Protein AF-A0A9E1UZN6-F1 (afdb_monomer_lite)

pLDDT: mean 95.07, std 4.28, range [69.69, 98.44]

Structure (mmCIF, N/CA/C/O backbone):
data_AF-A0A9E1UZN6-F1
#
_entry.id   AF-A0A9E1UZN6-F1
#
loop_
_atom_site.group_PDB
_atom_site.id
_atom_site.type_symbol
_atom_site.label_atom_id
_atom_site.label_alt_id
_atom_site.label_comp_id
_atom_site.label_asym_id
_atom_site.label_entity_id
_atom_site.label_seq_id
_atom_site.pdbx_PDB_ins_code
_atom_site.Cartn_x
_atom_site.Cartn_y
_atom_site.Cartn_z
_atom_site.occupancy
_atom_site.B_iso_or_equiv
_atom_site.auth_seq_id
_atom_site.auth_comp_id
_atom_site.auth_asym_id
_atom_site.auth_atom_id
_atom_site.pdbx_PDB_model_num
ATOM 1 N N . LEU A 1 1 ? 2.636 -19.896 -9.315 1.00 92.75 1 LEU A N 1
ATOM 2 C CA . LEU A 1 1 ? 3.285 -18.864 -8.474 1.00 92.75 1 LEU A CA 1
ATOM 3 C C . LEU A 1 1 ? 3.124 -19.200 -7.000 1.00 92.75 1 LEU A C 1
ATOM 5 O O . LEU A 1 1 ? 4.135 -19.335 -6.3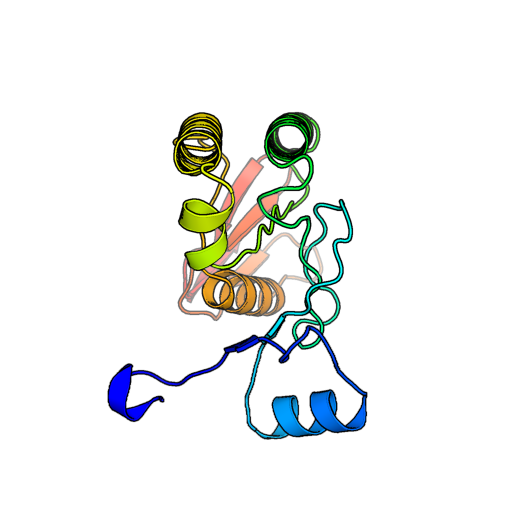33 1.00 92.75 1 LEU A O 1
ATOM 9 N N . GLU A 1 2 ? 1.902 -19.427 -6.517 1.00 96.44 2 GLU A N 1
ATOM 10 C CA . GLU A 1 2 ? 1.638 -19.819 -5.118 1.00 96.44 2 GLU A CA 1
ATOM 11 C C . GLU A 1 2 ? 2.434 -21.051 -4.668 1.00 96.44 2 GLU A C 1
ATOM 13 O O . GLU A 1 2 ? 3.005 -21.045 -3.587 1.00 96.44 2 GLU A O 1
ATOM 18 N N . SER A 1 3 ? 2.588 -22.064 -5.530 1.00 97.81 3 SER A N 1
ATOM 19 C CA . SER A 1 3 ? 3.435 -23.235 -5.252 1.00 97.81 3 SER A CA 1
ATOM 20 C C . SER A 1 3 ? 4.916 -22.904 -5.016 1.00 97.81 3 SER A C 1
ATOM 22 O O . SER A 1 3 ? 5.606 -23.670 -4.355 1.00 97.81 3 SER A O 1
ATOM 24 N N . LEU A 1 4 ? 5.416 -21.801 -5.585 1.00 97.56 4 LEU A N 1
ATOM 25 C CA . LEU A 1 4 ? 6.789 -21.318 -5.396 1.00 97.56 4 LEU A CA 1
ATOM 26 C C . LEU A 1 4 ? 6.884 -20.372 -4.194 1.00 97.56 4 LEU A C 1
ATOM 28 O O . LEU A 1 4 ? 7.881 -20.387 -3.485 1.00 97.56 4 LEU A O 1
ATOM 32 N N . ALA A 1 5 ? 5.858 -19.544 -3.986 1.00 95.00 5 ALA A N 1
ATOM 33 C CA . ALA A 1 5 ? 5.821 -18.533 -2.936 1.00 95.00 5 ALA A CA 1
ATOM 34 C C . ALA A 1 5 ? 5.465 -19.113 -1.555 1.00 95.00 5 ALA A C 1
ATOM 36 O O . ALA A 1 5 ? 5.899 -18.582 -0.538 1.00 95.00 5 ALA A O 1
ATOM 37 N N . GLY A 1 6 ? 4.687 -20.199 -1.511 1.00 97.06 6 GLY A N 1
ATOM 38 C CA . GLY A 1 6 ? 4.233 -20.840 -0.275 1.00 97.06 6 GLY A CA 1
ATOM 39 C C . GLY A 1 6 ? 3.061 -20.138 0.421 1.00 97.06 6 GLY A C 1
ATOM 40 O O . GLY A 1 6 ? 2.744 -20.485 1.555 1.00 97.06 6 GLY A O 1
ATOM 41 N N . TYR A 1 7 ? 2.413 -19.169 -0.230 1.00 95.75 7 TYR A N 1
ATOM 42 C CA . TYR A 1 7 ? 1.257 -18.437 0.296 1.00 95.75 7 TYR A CA 1
ATOM 43 C C . TYR A 1 7 ? 0.293 -18.015 -0.832 1.00 95.75 7 TYR A C 1
ATOM 45 O O . TYR A 1 7 ? 0.703 -18.000 -2.000 1.00 95.75 7 TYR A O 1
ATOM 53 N N . PRO A 1 8 ? -0.971 -17.666 -0.506 1.00 96.75 8 PRO A N 1
ATOM 54 C CA . PRO A 1 8 ? -1.943 -17.198 -1.491 1.00 96.75 8 PRO A CA 1
ATOM 55 C C . PRO A 1 8 ? -1.520 -15.885 -2.154 1.00 96.75 8 PRO A C 1
ATOM 57 O O . PRO A 1 8 ? -1.262 -14.886 -1.479 1.00 96.75 8 PRO A O 1
ATOM 60 N N . VAL A 1 9 ? -1.479 -15.854 -3.482 1.00 97.12 9 VAL A N 1
ATOM 61 C CA . VAL A 1 9 ? -1.124 -14.644 -4.230 1.00 97.12 9 VAL A CA 1
ATOM 62 C C . VAL A 1 9 ? -2.384 -13.810 -4.418 1.00 97.12 9 VAL A C 1
ATOM 64 O O . VAL A 1 9 ? -3.252 -14.153 -5.211 1.00 97.12 9 VAL A O 1
ATOM 67 N N . ARG A 1 10 ? -2.454 -12.687 -3.702 1.00 97.88 10 ARG A N 1
ATOM 68 C CA . ARG A 1 10 ? -3.616 -11.776 -3.678 1.00 97.88 10 ARG A CA 1
ATOM 69 C C . ARG A 1 10 ? -3.392 -10.482 -4.463 1.00 97.88 10 ARG A C 1
ATOM 71 O O . ARG A 1 10 ? -4.249 -9.605 -4.489 1.00 97.88 10 ARG A O 1
ATOM 78 N N .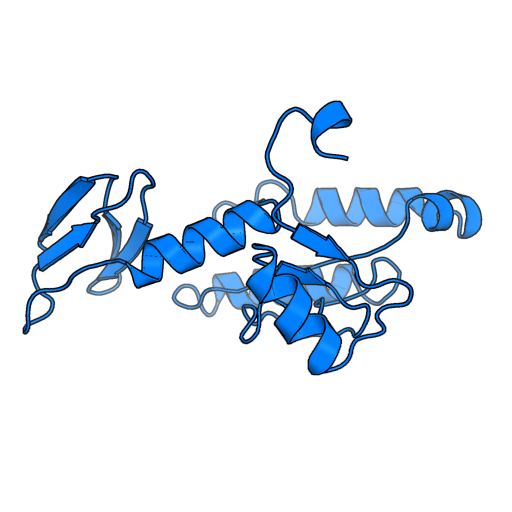 GLY A 1 11 ? -2.221 -10.335 -5.074 1.00 97.69 11 GLY A N 1
ATOM 79 C CA . GLY A 1 11 ? -1.783 -9.092 -5.687 1.00 97.69 11 GLY A CA 1
ATOM 80 C C . GLY A 1 11 ? -0.969 -9.315 -6.943 1.00 97.69 11 GLY A C 1
ATOM 81 O O . GLY A 1 11 ? -0.182 -10.259 -7.026 1.00 97.69 11 GLY A O 1
ATOM 82 N N . MET A 1 12 ? -1.118 -8.418 -7.914 1.00 96.50 12 MET A N 1
ATOM 83 C CA . MET A 1 12 ? -0.355 -8.502 -9.155 1.00 96.50 12 MET A CA 1
ATOM 84 C C . MET A 1 12 ? -0.042 -7.138 -9.774 1.00 96.50 12 MET A C 1
ATOM 86 O O . MET A 1 12 ? -0.323 -6.080 -9.219 1.00 96.50 12 MET A O 1
ATOM 90 N N . SER A 1 13 ? 0.622 -7.172 -10.927 1.00 96.06 13 SER A N 1
ATOM 91 C CA . SER A 1 13 ? 0.981 -5.992 -11.716 1.00 96.06 13 SER A CA 1
ATOM 92 C C . SER A 1 13 ? 0.478 -6.195 -13.132 1.00 96.06 13 SER A C 1
ATOM 94 O O . SER A 1 13 ? 0.716 -7.260 -13.703 1.00 96.06 13 SER A O 1
ATOM 96 N N . TYR A 1 14 ? -0.179 -5.195 -13.714 1.00 97.00 14 TYR A N 1
ATOM 97 C CA . TYR A 1 14 ? -0.569 -5.275 -15.116 1.00 97.00 14 TYR A CA 1
ATOM 98 C C . TYR A 1 14 ? 0.670 -5.225 -16.013 1.00 97.00 14 TYR A C 1
ATOM 100 O O . TYR A 1 14 ? 1.452 -4.273 -15.905 1.00 97.00 14 TYR A O 1
ATOM 108 N N . PRO A 1 15 ? 0.849 -6.192 -16.931 1.00 92.88 15 PRO A N 1
ATOM 109 C CA . PRO A 1 15 ? 1.886 -6.106 -17.949 1.00 92.88 15 PRO A CA 1
ATOM 110 C C . PRO A 1 15 ? 1.767 -4.786 -18.715 1.00 92.88 15 PRO A C 1
ATOM 112 O O . PRO A 1 15 ? 0.679 -4.407 -19.156 1.00 92.88 15 PRO A O 1
ATOM 115 N N . TYR A 1 16 ? 2.880 -4.057 -18.818 1.00 90.19 16 TYR A N 1
ATOM 116 C CA . TYR A 1 16 ? 2.938 -2.729 -19.445 1.00 90.19 16 TYR A CA 1
ATOM 117 C C . TYR A 1 16 ? 1.954 -1.698 -18.855 1.00 90.19 16 TYR A C 1
ATOM 119 O O . TYR A 1 16 ? 1.622 -0.712 -19.508 1.00 90.19 16 TYR A O 1
ATOM 127 N N . GLY A 1 17 ? 1.431 -1.930 -17.645 1.00 88.75 17 GLY A N 1
ATOM 128 C CA . GLY A 1 17 ? 0.411 -1.086 -17.019 1.00 88.75 17 GLY A CA 1
ATOM 129 C C . GLY A 1 17 ? -0.951 -1.086 -17.722 1.00 88.75 17 GLY A C 1
ATOM 130 O O . GLY A 1 17 ? -1.791 -0.247 -17.401 1.00 88.75 17 GLY A O 1
ATOM 131 N N . THR A 1 18 ? -1.182 -1.996 -18.673 1.00 90.62 18 THR A N 1
ATOM 132 C CA . THR A 1 18 ? -2.390 -2.007 -19.510 1.00 90.62 18 THR A CA 1
ATOM 133 C C . THR A 1 18 ? -3.517 -2.789 -18.842 1.00 90.62 18 THR A C 1
ATOM 135 O O . THR A 1 18 ? -3.343 -3.939 -18.448 1.00 90.62 18 THR A O 1
ATOM 138 N N . THR A 1 19 ? -4.698 -2.178 -18.738 1.00 94.38 19 THR A N 1
ATOM 139 C CA . THR A 1 19 ? -5.870 -2.773 -18.080 1.00 94.38 19 THR A CA 1
ATOM 140 C C . THR A 1 19 ? -7.179 -2.346 -18.756 1.00 94.38 19 THR A C 1
ATOM 142 O O . THR A 1 19 ? -7.242 -1.311 -19.417 1.00 94.38 19 THR A O 1
ATOM 145 N N . SER A 1 20 ? -8.241 -3.137 -18.581 1.00 96.12 20 SER A N 1
ATOM 146 C CA . SER A 1 20 ? -9.608 -2.864 -19.049 1.00 96.12 20 SER A CA 1
ATOM 147 C C . SER A 1 20 ? -10.630 -3.305 -17.995 1.00 96.12 20 SER A C 1
ATOM 149 O O . SER A 1 20 ? -10.291 -4.071 -17.095 1.00 96.12 20 SER A O 1
ATOM 151 N N . ASN A 1 21 ? -11.882 -2.848 -18.107 1.00 97.12 21 ASN A N 1
ATOM 152 C CA . ASN A 1 21 ? -12.944 -3.202 -17.148 1.00 97.12 21 ASN A CA 1
ATOM 153 C C . ASN A 1 21 ? -13.181 -4.712 -17.071 1.00 97.12 21 ASN A C 1
ATOM 155 O O . ASN A 1 21 ? -13.271 -5.247 -15.973 1.00 97.12 21 ASN A O 1
ATOM 159 N N . ALA A 1 22 ? -13.179 -5.396 -18.217 1.00 97.38 22 ALA A N 1
ATOM 160 C CA . ALA A 1 22 ? -13.346 -6.845 -18.263 1.00 97.38 22 ALA A CA 1
ATOM 161 C C . ALA A 1 22 ? -12.227 -7.584 -17.511 1.00 97.38 22 ALA A C 1
ATOM 163 O O . ALA A 1 22 ? -12.491 -8.558 -16.814 1.00 97.38 22 ALA A O 1
ATOM 164 N N . VAL A 1 23 ? -10.980 -7.110 -17.618 1.00 95.94 23 VAL A N 1
ATOM 165 C CA . VAL A 1 23 ? -9.847 -7.715 -16.900 1.00 95.94 23 VAL A CA 1
ATOM 166 C C . VAL A 1 23 ? -9.961 -7.463 -15.398 1.00 95.94 23 VAL A C 1
ATOM 168 O O . VAL A 1 23 ? -9.772 -8.393 -14.624 1.00 95.94 23 VAL A O 1
ATOM 171 N N . VAL A 1 24 ? -10.295 -6.239 -14.976 1.00 97.44 24 VAL A N 1
ATOM 172 C CA . VAL A 1 24 ? -10.486 -5.921 -13.549 1.00 97.44 24 VAL A CA 1
ATOM 173 C C . VAL A 1 24 ? -11.563 -6.802 -12.921 1.00 97.44 24 VAL A C 1
ATOM 175 O O . VAL A 1 24 ? -11.330 -7.383 -11.865 1.00 97.44 24 VAL A O 1
ATOM 178 N N . GLU A 1 25 ? -12.709 -6.943 -13.587 1.00 97.44 25 GLU A N 1
ATOM 179 C CA . GLU A 1 25 ? -13.814 -7.778 -13.112 1.00 97.44 25 GLU A CA 1
ATOM 180 C C . GLU A 1 25 ? -13.391 -9.246 -12.965 1.00 97.44 25 GLU A C 1
ATOM 182 O O . GLU A 1 25 ? -13.632 -9.864 -11.928 1.00 97.44 25 GLU A O 1
ATOM 187 N N . GLN A 1 26 ? -12.686 -9.788 -13.964 1.00 97.31 26 GLN A N 1
ATOM 188 C CA . GLN A 1 26 ? -12.162 -11.153 -13.911 1.00 97.31 26 GLN A CA 1
ATOM 189 C C . GLN A 1 26 ? -11.158 -11.348 -12.771 1.00 97.31 26 GLN A C 1
ATOM 191 O O . GLN A 1 26 ? -11.235 -12.347 -12.062 1.00 97.31 26 GLN A O 1
ATOM 196 N N . LEU A 1 27 ? -10.230 -10.409 -12.572 1.00 96.56 27 LEU A N 1
ATOM 197 C CA . LEU A 1 27 ? -9.239 -10.496 -11.498 1.00 96.56 27 LEU A CA 1
ATOM 198 C C . LEU A 1 27 ? -9.896 -10.454 -10.114 1.00 96.56 27 LEU A C 1
ATOM 200 O O . LEU A 1 27 ? -9.540 -11.263 -9.258 1.00 96.56 27 LEU A O 1
ATOM 204 N N . GLY A 1 28 ? -10.884 -9.578 -9.917 1.00 96.62 28 GLY A N 1
ATOM 205 C CA . GLY A 1 28 ? -11.658 -9.531 -8.677 1.00 96.62 28 GLY A CA 1
ATOM 206 C C . GLY A 1 28 ? -12.414 -10.838 -8.416 1.00 96.62 28 GLY A C 1
ATOM 207 O O . GLY A 1 28 ? -12.350 -11.378 -7.315 1.00 96.62 28 GLY A O 1
ATOM 208 N N . ALA A 1 29 ? -13.053 -11.411 -9.442 1.00 97.25 29 ALA A N 1
ATOM 209 C CA . ALA A 1 29 ? -13.737 -12.704 -9.333 1.00 97.25 29 ALA A CA 1
ATOM 210 C C . ALA A 1 29 ? -12.787 -13.876 -9.012 1.00 97.25 29 ALA A C 1
ATOM 212 O O . ALA A 1 29 ? -13.210 -14.870 -8.425 1.00 97.25 29 ALA A O 1
ATOM 213 N N . LEU A 1 30 ? -11.508 -13.758 -9.379 1.00 96.25 30 LEU A N 1
ATOM 214 C CA . LEU A 1 30 ? -10.457 -14.733 -9.076 1.00 96.25 30 LEU A CA 1
ATOM 215 C C . LEU A 1 30 ? -9.794 -14.509 -7.704 1.00 96.25 30 LEU A C 1
ATOM 217 O O . LEU A 1 30 ? -8.887 -15.258 -7.350 1.00 96.25 30 LEU A O 1
ATOM 221 N N . GLY A 1 31 ? -10.235 -13.511 -6.932 1.00 96.12 31 GLY A N 1
ATOM 222 C CA . GLY A 1 31 ? -9.721 -13.234 -5.588 1.00 96.12 31 GLY A CA 1
ATOM 223 C C . GLY A 1 31 ? -8.460 -12.370 -5.548 1.00 96.12 31 GLY A C 1
ATOM 224 O O . GLY A 1 31 ? -7.789 -12.332 -4.519 1.00 96.12 31 GLY A O 1
ATOM 225 N N . MET A 1 32 ? -8.119 -11.672 -6.638 1.00 97.94 32 MET A N 1
ATOM 226 C CA . MET A 1 32 ? -7.105 -10.618 -6.571 1.00 97.94 32 MET A CA 1
ATOM 227 C C . MET A 1 32 ? -7.685 -9.407 -5.852 1.00 97.94 32 MET A C 1
ATOM 229 O O . MET A 1 32 ? -8.776 -8.940 -6.174 1.00 97.94 32 MET A O 1
ATOM 233 N N . GLU A 1 33 ? -6.922 -8.868 -4.914 1.00 98.25 33 GLU A N 1
ATOM 234 C CA . GLU A 1 33 ? -7.357 -7.766 -4.057 1.00 98.25 33 GLU A CA 1
ATOM 235 C C . GLU A 1 33 ? -6.706 -6.444 -4.427 1.00 98.25 33 GLU A C 1
ATOM 237 O O . GLU A 1 33 ? -7.266 -5.383 -4.170 1.00 98.25 33 GLU A O 1
ATOM 242 N N . TYR A 1 34 ? -5.560 -6.492 -5.105 1.00 98.44 34 TYR A N 1
ATOM 243 C CA . TYR A 1 34 ? -5.026 -5.325 -5.787 1.00 98.44 34 TYR A CA 1
ATOM 244 C C . TYR A 1 34 ? -4.298 -5.689 -7.075 1.00 98.44 34 TYR A C 1
ATOM 246 O O . TYR A 1 34 ? -3.762 -6.786 -7.256 1.00 98.44 34 TYR A O 1
ATOM 254 N N . SER A 1 35 ? -4.232 -4.716 -7.977 1.00 97.62 35 SER A N 1
ATOM 255 C CA . SER A 1 35 ? -3.367 -4.781 -9.142 1.00 97.62 35 SER A CA 1
ATOM 256 C C . SER A 1 35 ? -2.856 -3.396 -9.499 1.00 97.62 35 SER A C 1
ATOM 258 O O . SER A 1 35 ? -3.616 -2.429 -9.570 1.00 97.62 35 SER A O 1
ATOM 260 N N . ARG A 1 36 ? -1.546 -3.304 -9.726 1.00 96.12 36 ARG A N 1
ATOM 261 C CA . ARG A 1 36 ? -0.865 -2.035 -9.995 1.00 96.12 36 ARG A CA 1
ATOM 262 C C . ARG A 1 36 ? -0.693 -1.748 -11.481 1.00 96.12 36 ARG A C 1
ATOM 264 O O . ARG A 1 36 ? -0.443 -2.646 -12.287 1.00 96.12 36 ARG A O 1
ATOM 271 N N . THR A 1 37 ? -0.750 -0.469 -11.820 1.00 96.38 37 THR A N 1
ATOM 272 C CA . THR A 1 37 ? -0.466 0.071 -13.161 1.00 96.38 37 THR A CA 1
ATOM 273 C C . THR A 1 37 ? 0.885 0.804 -13.181 1.00 96.38 37 THR A C 1
ATOM 275 O O . THR A 1 37 ? 1.599 0.828 -12.182 1.00 96.38 37 THR A O 1
ATOM 278 N N . THR A 1 38 ? 1.233 1.435 -14.306 1.00 96.00 38 THR A N 1
ATOM 279 C CA . THR A 1 38 ? 2.445 2.264 -14.467 1.00 96.00 38 THR A CA 1
ATOM 280 C C . THR A 1 38 ? 2.151 3.769 -14.520 1.00 96.00 38 THR A C 1
ATOM 282 O O . THR A 1 38 ? 3.065 4.580 -14.675 1.00 96.00 38 THR A O 1
ATOM 285 N N . LYS A 1 39 ? 0.879 4.172 -14.395 1.00 96.00 39 LYS A N 1
ATOM 286 C CA . LYS A 1 39 ? 0.452 5.573 -14.499 1.00 96.00 39 LYS A CA 1
ATOM 287 C C . LYS A 1 39 ? 0.793 6.326 -13.212 1.00 96.00 39 LYS A C 1
ATOM 289 O O . LYS A 1 39 ? 0.099 6.168 -12.219 1.00 96.00 39 LYS A O 1
ATOM 294 N N . ALA A 1 40 ? 1.829 7.159 -13.247 1.00 96.38 40 ALA A N 1
ATOM 295 C CA . ALA A 1 40 ? 2.203 8.004 -12.115 1.00 96.38 40 ALA A CA 1
ATOM 296 C C . ALA A 1 40 ? 1.145 9.093 -11.852 1.00 96.38 40 ALA A C 1
ATOM 298 O O . ALA A 1 40 ? 0.846 9.889 -12.744 1.00 96.38 40 ALA A O 1
ATOM 299 N N . THR A 1 41 ? 0.595 9.146 -10.637 1.00 97.12 41 THR A N 1
ATOM 300 C CA . THR A 1 41 ? -0.357 10.194 -10.219 1.00 97.12 41 THR A CA 1
ATOM 301 C C . THR A 1 41 ? 0.337 11.452 -9.720 1.00 97.12 41 THR A C 1
ATOM 303 O O . THR A 1 41 ? -0.252 12.529 -9.774 1.00 97.12 41 THR A O 1
ATOM 306 N N . ARG A 1 42 ? 1.570 11.320 -9.205 1.00 97.25 42 ARG A N 1
ATOM 307 C CA . ARG A 1 42 ? 2.263 12.339 -8.398 1.00 97.25 42 ARG A CA 1
ATOM 308 C C . ARG A 1 42 ? 1.454 12.802 -7.175 1.00 97.25 42 ARG A C 1
ATOM 310 O O . ARG A 1 42 ? 1.708 13.880 -6.640 1.00 97.25 42 ARG A O 1
ATOM 317 N N . SER A 1 43 ? 0.482 12.002 -6.740 1.00 95.75 43 SER A N 1
ATOM 318 C CA . SER A 1 43 ? -0.304 12.227 -5.530 1.00 95.75 43 SER A CA 1
ATOM 319 C C . SER A 1 43 ? 0.061 11.210 -4.449 1.00 95.75 43 SER A C 1
ATOM 321 O O . SER A 1 43 ? 0.718 10.200 -4.720 1.00 95.75 43 SER A O 1
ATOM 323 N N . PHE A 1 44 ? -0.355 11.499 -3.216 1.00 96.88 44 PHE A N 1
ATOM 324 C CA . PHE A 1 44 ? -0.130 10.629 -2.058 1.00 96.88 44 PHE A CA 1
ATOM 325 C C . PHE A 1 44 ? -1.427 9.989 -1.562 1.00 96.88 44 PHE A C 1
ATOM 327 O O . PHE A 1 44 ? -1.574 9.717 -0.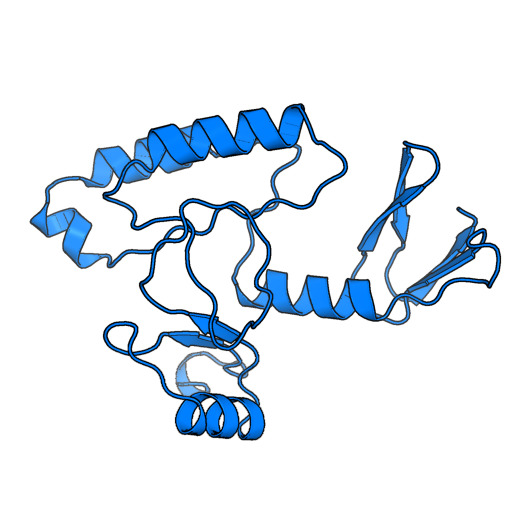371 1.00 96.88 44 PHE A O 1
ATOM 334 N N . ASP A 1 45 ? -2.396 9.839 -2.460 1.00 95.62 45 ASP A N 1
ATOM 335 C CA . ASP A 1 45 ? -3.714 9.327 -2.116 1.00 95.62 45 ASP A CA 1
ATOM 336 C C . ASP A 1 45 ? -3.665 7.807 -1.944 1.00 95.62 45 ASP A C 1
ATOM 338 O O . ASP A 1 45 ? -2.884 7.104 -2.591 1.00 95.62 45 ASP A O 1
ATOM 342 N N . LEU A 1 46 ? -4.524 7.297 -1.066 1.00 96.25 46 LEU A N 1
ATOM 343 C CA . LEU A 1 46 ? -4.783 5.866 -0.961 1.00 96.25 46 LEU A CA 1
ATOM 344 C C . LEU A 1 46 ? -5.483 5.358 -2.236 1.00 96.25 46 LEU A C 1
ATOM 346 O O . LEU A 1 46 ? -6.162 6.132 -2.914 1.00 96.25 46 LEU A O 1
ATOM 350 N N . PRO A 1 47 ? -5.348 4.066 -2.581 1.00 95.25 47 PRO A N 1
ATOM 351 C CA . PRO A 1 47 ? -6.008 3.521 -3.761 1.00 95.25 47 PRO A CA 1
ATOM 352 C C . PRO A 1 47 ? -7.535 3.513 -3.601 1.00 95.25 47 PRO A C 1
ATOM 354 O O . PRO A 1 47 ? -8.070 2.774 -2.780 1.00 95.25 47 PRO A O 1
ATOM 357 N N . GLU A 1 48 ? -8.241 4.287 -4.429 1.00 92.88 48 GLU A N 1
ATOM 358 C CA . GLU A 1 48 ? -9.714 4.257 -4.501 1.00 92.88 48 GLU A CA 1
ATOM 359 C C . GLU A 1 48 ? -10.234 2.963 -5.151 1.00 92.88 48 GLU A C 1
ATOM 361 O O . GLU A 1 48 ? -11.219 2.381 -4.706 1.00 92.88 48 GLU A O 1
ATOM 366 N N . GLU A 1 49 ? -9.542 2.489 -6.190 1.00 96.25 49 GLU A N 1
ATOM 367 C CA . GLU A 1 49 ? -9.801 1.213 -6.862 1.00 96.25 49 GLU A CA 1
ATOM 368 C C . GLU A 1 49 ? -8.535 0.347 -6.744 1.00 96.25 49 GLU A C 1
ATOM 370 O O . GLU A 1 49 ? -7.631 0.469 -7.574 1.00 96.25 49 GLU A O 1
ATOM 375 N N . PRO A 1 50 ? -8.420 -0.532 -5.728 1.00 97.56 50 PRO A N 1
ATOM 376 C CA . PRO A 1 50 ? -7.237 -1.375 -5.521 1.00 97.56 50 PRO A CA 1
ATOM 377 C C . PRO A 1 50 ? -6.815 -2.195 -6.745 1.00 97.56 50 PRO A C 1
ATOM 379 O O . PRO A 1 50 ? -5.625 -2.378 -7.005 1.00 97.56 50 PRO A O 1
ATOM 382 N N . LEU A 1 51 ? -7.778 -2.647 -7.556 1.00 97.94 51 LEU A N 1
ATOM 383 C CA . LEU A 1 51 ? -7.518 -3.373 -8.803 1.00 97.94 51 LEU A CA 1
ATOM 384 C C . LEU A 1 51 ? -7.062 -2.473 -9.965 1.00 97.94 51 LEU A C 1
ATOM 386 O O . LEU A 1 51 ? -6.764 -2.985 -11.045 1.00 97.94 51 LEU A O 1
ATOM 390 N N . ARG A 1 52 ? -6.959 -1.158 -9.754 1.00 97.19 52 ARG A N 1
ATOM 391 C CA . ARG A 1 52 ? -6.317 -0.169 -10.634 1.00 97.19 52 ARG A CA 1
ATOM 392 C C . ARG A 1 52 ? -5.460 0.800 -9.832 1.00 97.19 52 ARG A C 1
ATOM 394 O O . ARG A 1 52 ? -5.533 2.017 -9.991 1.00 97.19 52 ARG A O 1
ATOM 401 N N . TRP A 1 53 ? -4.597 0.259 -8.989 1.00 97.75 53 TRP A N 1
ATOM 402 C CA . TRP A 1 53 ? -3.733 1.088 -8.171 1.00 97.75 53 TRP A CA 1
ATOM 403 C C . TRP A 1 53 ? -2.680 1.794 -9.037 1.00 97.75 53 TRP A C 1
ATOM 405 O O . TRP A 1 53 ? -1.833 1.177 -9.696 1.00 97.75 53 TRP A O 1
ATOM 415 N N . HIS A 1 54 ? -2.757 3.119 -9.064 1.00 97.19 54 HIS A N 1
ATOM 416 C CA . HIS A 1 54 ? -1.784 3.983 -9.716 1.00 97.19 54 HIS A CA 1
ATOM 417 C C . HIS A 1 54 ? -0.646 4.356 -8.743 1.00 97.19 54 HIS A C 1
ATOM 419 O O . HIS A 1 54 ? -0.932 4.783 -7.625 1.00 97.19 54 HIS A O 1
ATOM 425 N N . PRO A 1 55 ? 0.634 4.194 -9.124 1.00 97.44 55 PRO A N 1
ATOM 426 C CA . PRO A 1 55 ? 1.755 4.611 -8.287 1.00 97.44 55 PRO A CA 1
ATOM 427 C C . PRO A 1 55 ? 1.866 6.133 -8.187 1.00 97.44 55 PRO A C 1
ATOM 429 O O . PRO A 1 55 ? 1.439 6.862 -9.083 1.00 97.44 55 PRO A O 1
ATOM 432 N N . THR A 1 56 ? 2.530 6.616 -7.140 1.00 98.38 56 THR A N 1
ATOM 433 C CA . THR A 1 56 ? 2.913 8.025 -7.021 1.00 98.38 56 THR A CA 1
ATOM 434 C C . THR A 1 56 ? 3.914 8.389 -8.115 1.00 98.38 56 THR A C 1
ATOM 436 O O . THR A 1 56 ? 3.704 9.358 -8.847 1.00 98.38 56 THR A O 1
ATOM 439 N N . CYS A 1 57 ? 4.980 7.598 -8.274 1.00 98.00 57 CYS A N 1
ATOM 440 C CA . CYS A 1 57 ? 6.010 7.836 -9.284 1.00 98.00 57 CYS A CA 1
ATOM 441 C C . CYS A 1 57 ? 6.777 6.573 -9.684 1.00 98.00 57 CYS A C 1
ATOM 443 O O . CYS A 1 57 ? 6.750 5.546 -9.006 1.00 98.00 57 CYS A O 1
ATOM 445 N N . HIS A 1 58 ? 7.469 6.675 -10.819 1.00 97.31 58 HIS A N 1
ATOM 446 C CA . HIS A 1 58 ? 8.547 5.761 -11.174 1.00 97.31 58 HIS A CA 1
ATOM 447 C C . HIS A 1 58 ? 9.827 6.160 -10.428 1.00 97.31 58 HIS A C 1
ATOM 449 O O . HIS A 1 58 ? 10.032 7.351 -10.191 1.00 97.31 58 HIS A O 1
ATOM 455 N N . HIS A 1 59 ? 10.701 5.205 -10.109 1.00 96.56 59 HIS A N 1
ATOM 456 C CA . HIS A 1 59 ? 11.914 5.475 -9.336 1.00 96.56 59 HIS A CA 1
ATOM 457 C C . HIS A 1 59 ? 12.820 6.543 -9.966 1.00 96.56 59 HIS A C 1
ATOM 459 O O . HIS A 1 59 ? 13.381 7.369 -9.256 1.00 96.56 59 HIS A O 1
ATOM 465 N N . ASN A 1 60 ? 12.904 6.573 -11.298 1.00 94.38 60 ASN A N 1
ATOM 466 C CA . ASN A 1 60 ? 13.750 7.511 -12.035 1.00 94.38 60 ASN A CA 1
ATOM 467 C C . ASN A 1 60 ? 13.061 8.866 -12.338 1.00 94.38 60 ASN A C 1
ATOM 469 O O . ASN A 1 60 ? 13.527 9.628 -13.177 1.00 94.38 60 ASN A O 1
ATOM 473 N N . HIS A 1 61 ? 11.918 9.179 -11.708 1.00 94.75 61 HIS A N 1
ATOM 474 C CA . HIS A 1 61 ? 11.172 10.426 -11.943 1.00 94.75 61 HIS A CA 1
ATOM 475 C C . HIS A 1 61 ? 10.870 11.170 -10.629 1.00 94.75 61 HIS A C 1
ATOM 477 O O . HIS A 1 61 ? 9.885 10.873 -9.951 1.00 94.75 61 HIS A O 1
ATOM 483 N N . ASP A 1 62 ? 11.693 12.174 -10.301 1.00 93.75 62 ASP A N 1
ATOM 484 C CA . ASP A 1 62 ? 11.540 13.110 -9.167 1.00 93.75 62 ASP A CA 1
ATOM 485 C C . ASP A 1 62 ? 11.370 12.463 -7.777 1.00 93.75 62 ASP A C 1
ATOM 487 O O . ASP A 1 62 ? 10.787 13.065 -6.870 1.00 93.75 62 ASP A O 1
ATOM 491 N N . ILE A 1 63 ? 11.867 11.239 -7.580 1.00 96.56 63 ILE A N 1
ATOM 492 C CA . ILE A 1 63 ? 11.622 10.463 -6.355 1.00 96.56 63 ILE A CA 1
ATOM 493 C C . ILE A 1 63 ? 12.101 11.190 -5.084 1.00 96.56 63 ILE A C 1
ATOM 495 O O . ILE A 1 63 ? 11.404 11.187 -4.072 1.00 96.56 63 ILE A O 1
ATOM 499 N N . ALA A 1 64 ? 13.235 11.895 -5.155 1.00 96.12 64 ALA A N 1
ATOM 500 C CA . ALA A 1 64 ? 13.783 12.658 -4.035 1.00 96.12 64 ALA A CA 1
ATOM 501 C C . ALA A 1 64 ? 12.877 13.836 -3.636 1.00 96.12 64 ALA A C 1
ATOM 503 O O . ALA A 1 64 ? 12.585 14.026 -2.455 1.00 96.12 64 ALA A O 1
ATOM 504 N N . THR A 1 65 ? 12.385 14.602 -4.614 1.00 97.31 65 THR A N 1
ATOM 505 C CA . THR A 1 65 ? 11.458 15.717 -4.370 1.00 97.31 65 THR A CA 1
ATOM 506 C C . THR A 1 65 ? 10.135 15.211 -3.805 1.00 97.31 65 THR A C 1
ATOM 508 O O . THR A 1 65 ? 9.639 15.755 -2.822 1.00 97.31 65 THR A O 1
ATOM 511 N N . LEU A 1 66 ? 9.592 14.128 -4.367 1.00 97.88 66 LEU A N 1
ATOM 512 C CA . LEU A 1 66 ? 8.348 13.527 -3.883 1.00 97.88 66 LEU A CA 1
ATOM 513 C C . LEU A 1 66 ? 8.489 12.957 -2.465 1.00 97.88 66 LEU A C 1
ATOM 515 O O . LEU A 1 66 ? 7.565 13.101 -1.670 1.00 97.88 66 LEU A O 1
ATOM 519 N N . GLY A 1 67 ? 9.640 12.376 -2.115 1.00 96.62 67 GLY A N 1
ATOM 520 C CA . GLY A 1 67 ? 9.934 11.937 -0.747 1.00 96.62 67 GLY A CA 1
ATOM 521 C C . GLY A 1 67 ? 9.946 13.093 0.257 1.00 96.62 67 GLY A C 1
ATOM 522 O O . GLY A 1 67 ? 9.307 13.018 1.307 1.00 96.62 67 GLY A O 1
ATOM 523 N N . GLN A 1 68 ? 10.596 14.208 -0.093 1.00 95.38 68 GLN A N 1
ATOM 524 C CA . GLN A 1 68 ? 10.599 15.418 0.740 1.00 95.38 68 GLN A CA 1
ATOM 525 C C . GLN A 1 68 ? 9.190 16.000 0.909 1.00 95.38 68 GLN A C 1
ATOM 527 O O . GLN A 1 68 ? 8.788 16.347 2.020 1.00 95.38 68 GLN A O 1
ATOM 532 N N . GLU A 1 69 ? 8.417 16.078 -0.178 1.00 95.69 69 GLU A N 1
ATOM 533 C CA . GLU A 1 69 ? 7.024 16.522 -0.124 1.00 95.69 69 GLU A CA 1
ATOM 534 C C . GLU A 1 69 ? 6.154 15.605 0.739 1.00 95.69 69 GLU A C 1
ATOM 536 O O . GLU A 1 69 ? 5.302 16.097 1.481 1.00 95.69 69 GLU A O 1
ATOM 541 N N . PHE A 1 70 ? 6.359 14.289 0.654 1.00 95.56 70 PHE A N 1
ATOM 542 C CA . PHE A 1 70 ? 5.632 13.309 1.452 1.00 95.56 70 PHE A CA 1
ATOM 543 C C . PHE A 1 70 ? 5.855 13.541 2.950 1.00 95.56 70 PHE A C 1
ATOM 545 O O . PHE A 1 70 ? 4.878 13.704 3.683 1.00 95.56 70 PHE A O 1
ATOM 552 N N . HIS A 1 71 ? 7.110 13.654 3.399 1.00 93.19 71 HIS A N 1
ATOM 553 C CA . HIS A 1 71 ? 7.420 13.954 4.802 1.00 93.19 71 HIS A CA 1
ATOM 554 C C . HIS A 1 71 ? 6.856 15.310 5.240 1.00 93.19 71 HIS A C 1
ATOM 556 O O . HIS A 1 71 ? 6.154 15.389 6.248 1.00 93.19 71 HIS A O 1
ATOM 562 N N . ALA A 1 72 ? 7.045 16.363 4.438 1.00 92.44 72 ALA A N 1
ATOM 563 C CA . ALA A 1 72 ? 6.517 17.689 4.757 1.00 92.44 72 ALA A CA 1
ATOM 564 C C . ALA A 1 72 ? 4.983 17.692 4.910 1.00 92.44 72 ALA A C 1
ATOM 566 O O . ALA A 1 72 ? 4.435 18.379 5.777 1.00 92.44 72 ALA A O 1
ATOM 567 N N . ARG A 1 73 ? 4.265 16.921 4.080 1.00 91.69 73 ARG A N 1
ATOM 568 C CA . ARG A 1 73 ? 2.808 16.771 4.194 1.00 91.69 73 ARG A CA 1
ATOM 569 C C . ARG A 1 73 ? 2.409 15.895 5.378 1.00 91.69 73 ARG A C 1
ATOM 571 O O . ARG A 1 73 ? 1.426 16.239 6.027 1.00 91.69 73 ARG A O 1
ATOM 578 N N . ALA A 1 74 ? 3.139 14.824 5.678 1.00 86.56 74 ALA A N 1
ATOM 579 C CA . ALA A 1 74 ? 2.875 13.971 6.837 1.00 86.56 74 ALA A CA 1
ATOM 580 C C . ALA A 1 74 ? 3.019 14.748 8.160 1.00 86.56 74 ALA A C 1
ATOM 582 O O . ALA A 1 74 ? 2.190 14.612 9.064 1.00 86.56 74 ALA A O 1
ATOM 583 N N . ASP A 1 75 ? 4.015 15.631 8.246 1.00 85.69 75 ASP A N 1
ATOM 584 C CA . ASP A 1 75 ? 4.223 16.495 9.409 1.00 85.69 75 ASP A CA 1
ATOM 585 C C . ASP A 1 75 ? 3.143 17.575 9.520 1.00 85.69 75 ASP A C 1
ATOM 587 O O . ASP A 1 75 ? 2.593 17.803 10.599 1.00 85.69 75 ASP A O 1
ATOM 591 N N . ARG A 1 76 ? 2.779 18.207 8.397 1.00 85.75 76 ARG A N 1
ATOM 592 C CA . ARG A 1 76 ? 1.775 19.283 8.368 1.00 85.75 76 ARG A CA 1
ATOM 593 C C . ARG A 1 76 ? 0.339 18.790 8.553 1.00 85.75 76 ARG A C 1
ATOM 595 O O . ARG A 1 76 ? -0.462 19.470 9.190 1.00 85.75 76 ARG A O 1
ATOM 602 N N . TYR A 1 77 ? -0.006 17.651 7.961 1.00 79.62 77 TYR A N 1
ATOM 603 C CA . TYR A 1 77 ? -1.361 17.096 7.899 1.00 79.62 77 TYR A CA 1
ATOM 604 C C . TYR A 1 77 ? -1.422 15.748 8.609 1.00 79.62 77 TYR A C 1
ATOM 606 O O . TYR A 1 77 ? -1.900 14.758 8.061 1.00 79.62 77 TYR A O 1
ATOM 614 N N . GLY A 1 78 ? -0.935 15.714 9.849 1.00 69.69 78 GLY A N 1
ATOM 615 C CA . GLY A 1 78 ? -0.748 14.485 10.613 1.00 69.69 78 GLY A CA 1
ATOM 616 C C . GLY A 1 78 ? -2.003 13.649 10.897 1.00 69.69 78 GLY A C 1
ATOM 617 O O . GLY A 1 78 ? -1.863 12.566 11.451 1.00 69.69 78 GLY A O 1
ATOM 618 N N . ASN A 1 79 ? -3.193 14.133 10.546 1.00 75.50 79 ASN A N 1
ATOM 619 C CA . ASN A 1 79 ? -4.466 13.422 10.651 1.00 75.50 79 ASN A CA 1
ATOM 620 C C . ASN A 1 79 ? -4.934 12.795 9.324 1.00 75.50 79 ASN A C 1
ATOM 622 O O . ASN A 1 79 ? -6.003 12.191 9.285 1.00 75.50 79 ASN A O 1
ATOM 626 N N . ARG A 1 80 ? -4.183 12.960 8.227 1.00 84.19 80 ARG A N 1
ATOM 627 C CA . ARG A 1 80 ? -4.477 12.333 6.935 1.00 84.19 80 ARG A CA 1
ATOM 628 C C . ARG A 1 80 ? -3.533 11.168 6.687 1.00 84.19 80 ARG A C 1
ATOM 630 O O . ARG A 1 80 ? -2.324 11.295 6.859 1.00 84.19 80 ARG A O 1
ATOM 637 N N . GLN A 1 81 ? -4.094 10.055 6.231 1.00 90.56 81 GLN A N 1
ATOM 638 C CA . GLN A 1 81 ? -3.307 8.955 5.689 1.00 90.56 81 GLN A CA 1
ATOM 639 C C . GLN A 1 81 ? -2.755 9.382 4.327 1.00 90.56 81 GLN A C 1
ATOM 641 O O . GLN A 1 81 ? -3.504 9.835 3.463 1.00 90.56 81 GLN A O 1
ATOM 646 N N . LEU A 1 82 ? -1.440 9.264 4.170 1.00 95.25 82 LEU A N 1
ATOM 647 C CA . LEU A 1 82 ? -0.723 9.532 2.932 1.00 95.25 82 LEU A CA 1
ATOM 648 C C . LEU A 1 82 ? 0.009 8.262 2.515 1.00 95.25 82 LEU A C 1
ATOM 650 O O . LEU A 1 82 ? 0.510 7.523 3.362 1.00 95.25 82 LEU A O 1
ATOM 654 N N . LEU A 1 83 ? 0.129 8.056 1.212 1.00 96.94 83 LEU A N 1
ATOM 655 C CA . LEU A 1 83 ? 0.813 6.916 0.626 1.00 96.94 83 LEU A CA 1
ATOM 656 C C . LEU A 1 83 ? 1.817 7.389 -0.425 1.00 96.94 83 LEU A C 1
ATOM 658 O O . LEU A 1 83 ? 1.434 7.944 -1.449 1.00 96.94 83 LEU A O 1
ATOM 662 N N . LEU A 1 84 ? 3.102 7.125 -0.201 1.00 97.62 84 LEU A N 1
ATOM 663 C CA . LEU A 1 84 ? 4.123 7.245 -1.238 1.00 97.62 84 LEU A CA 1
ATOM 664 C C . LEU A 1 84 ? 4.346 5.871 -1.863 1.00 97.62 84 LEU A C 1
ATOM 666 O O . LEU A 1 84 ? 4.942 4.996 -1.238 1.00 97.62 84 LEU A O 1
ATOM 670 N N . TYR A 1 85 ? 3.884 5.693 -3.101 1.00 97.62 85 TYR A N 1
ATOM 671 C CA . TYR A 1 85 ? 4.065 4.445 -3.828 1.00 97.62 85 TYR A CA 1
ATOM 672 C C . TYR A 1 85 ? 5.022 4.608 -5.020 1.00 97.62 85 TYR A C 1
ATOM 674 O O . TYR A 1 85 ? 4.679 5.209 -6.040 1.00 97.62 85 TYR A O 1
ATOM 682 N N . VAL A 1 86 ? 6.223 4.040 -4.895 1.00 97.50 86 VAL A N 1
ATOM 683 C CA . VAL A 1 86 ? 7.269 4.049 -5.927 1.00 97.50 86 VAL A CA 1
ATOM 684 C C . VAL A 1 86 ? 7.307 2.704 -6.651 1.00 97.50 86 VAL A C 1
ATOM 686 O O . VAL A 1 86 ? 7.265 1.648 -6.019 1.00 97.50 86 VAL A O 1
ATOM 689 N N . TRP A 1 87 ? 7.434 2.727 -7.978 1.00 96.06 87 TRP A N 1
ATOM 690 C CA . TRP A 1 87 ? 7.663 1.522 -8.777 1.00 96.06 87 TRP A CA 1
ATOM 691 C C . TRP A 1 87 ? 8.881 1.659 -9.700 1.00 96.06 87 TRP A C 1
ATOM 693 O O . TRP A 1 87 ? 9.291 2.761 -10.055 1.00 96.06 87 TRP A O 1
ATOM 703 N N . GLY A 1 88 ? 9.439 0.527 -10.112 1.00 95.31 88 GLY A N 1
ATOM 704 C CA . GLY A 1 88 ? 10.527 0.426 -11.082 1.00 95.31 88 GLY A CA 1
ATOM 705 C C . GLY A 1 88 ? 10.890 -1.034 -11.322 1.00 95.31 88 GLY A C 1
ATOM 706 O O . GLY A 1 88 ? 10.307 -1.928 -10.694 1.00 95.31 88 GLY A O 1
ATOM 707 N N . HIS A 1 89 ? 11.835 -1.280 -12.218 1.00 95.25 89 HIS A N 1
ATOM 708 C CA . HIS A 1 89 ? 12.408 -2.596 -12.461 1.00 95.25 89 HIS A CA 1
ATOM 709 C C . HIS A 1 89 ? 13.869 -2.625 -12.044 1.00 95.25 89 HIS A C 1
ATOM 711 O O . HIS A 1 89 ? 14.620 -1.686 -12.280 1.00 95.25 89 HIS A O 1
ATOM 717 N N . SER A 1 90 ? 14.300 -3.754 -11.488 1.00 94.06 90 SER A N 1
ATOM 718 C CA . SER A 1 90 ? 15.674 -3.901 -11.012 1.00 94.06 90 SER A CA 1
ATOM 719 C C . SER A 1 90 ? 16.725 -3.759 -12.116 1.00 94.06 90 SER A C 1
ATOM 721 O O . SER A 1 90 ? 17.813 -3.277 -11.843 1.00 94.06 90 SER A O 1
ATOM 723 N N . TYR A 1 91 ? 16.407 -4.143 -13.359 1.00 95.69 91 TYR A N 1
ATOM 724 C CA . TYR A 1 91 ? 17.352 -4.018 -14.475 1.00 95.69 91 TYR A CA 1
ATOM 725 C C . TYR A 1 91 ? 17.629 -2.555 -14.858 1.00 95.69 91 TYR A C 1
ATOM 727 O O . TYR A 1 91 ? 18.646 -2.274 -15.485 1.00 95.69 91 TYR A O 1
ATOM 735 N N . GLU A 1 92 ? 16.716 -1.631 -14.535 1.00 96.88 92 GLU A N 1
ATOM 736 C CA . GLU A 1 92 ? 16.888 -0.211 -14.856 1.00 96.88 92 GLU A CA 1
ATOM 737 C C . GLU A 1 92 ? 18.045 0.381 -14.054 1.00 96.88 92 GLU A C 1
ATOM 739 O O . GLU A 1 92 ? 18.758 1.224 -14.580 1.00 96.88 92 GLU A O 1
ATOM 744 N N . PHE A 1 93 ? 18.304 -0.128 -12.843 1.00 96.38 93 PHE A N 1
ATOM 745 C CA . PHE A 1 93 ? 19.403 0.362 -12.014 1.00 96.38 93 PHE A CA 1
ATOM 746 C C . PHE A 1 93 ? 20.780 0.107 -12.630 1.00 96.38 93 PHE A C 1
ATOM 748 O O . PHE A 1 93 ? 21.635 0.990 -12.603 1.00 96.38 93 PHE A O 1
ATOM 755 N N . ASP A 1 94 ? 20.979 -1.073 -13.223 1.00 96.62 94 ASP A N 1
ATOM 756 C CA . ASP A 1 94 ? 22.224 -1.414 -13.919 1.00 96.62 94 ASP A CA 1
ATOM 757 C C . ASP A 1 94 ? 22.335 -0.696 -15.272 1.00 96.62 94 ASP A C 1
ATOM 759 O O . ASP A 1 94 ? 23.422 -0.286 -15.674 1.00 96.62 94 ASP A O 1
ATOM 763 N N . ASN A 1 95 ? 21.217 -0.542 -15.990 1.00 97.31 95 ASN A N 1
ATOM 764 C CA . ASN A 1 95 ? 21.204 0.109 -17.302 1.00 97.31 95 ASN A CA 1
ATOM 765 C C . ASN A 1 95 ? 21.448 1.620 -17.219 1.00 97.31 95 ASN A C 1
ATOM 767 O O . ASN A 1 95 ? 22.136 2.172 -18.078 1.00 97.31 95 ASN A O 1
ATOM 771 N N . ASP A 1 96 ? 20.857 2.270 -16.217 1.00 96.62 96 ASP A N 1
ATOM 772 C CA . ASP A 1 96 ? 20.900 3.722 -16.038 1.00 96.62 96 ASP A CA 1
ATOM 773 C C . ASP A 1 96 ? 22.021 4.158 -15.074 1.00 96.62 96 ASP A C 1
ATOM 775 O O . ASP A 1 96 ? 22.179 5.357 -14.844 1.00 96.62 96 ASP A O 1
ATOM 779 N N . ASP A 1 97 ? 22.781 3.208 -14.512 1.00 96.62 97 ASP A N 1
ATOM 780 C CA . ASP A 1 97 ? 23.864 3.428 -13.538 1.00 96.62 97 ASP A CA 1
ATOM 781 C C . ASP A 1 97 ? 23.423 4.307 -12.349 1.00 96.62 97 ASP A C 1
ATOM 783 O O . ASP A 1 97 ? 24.068 5.288 -11.981 1.00 96.62 97 ASP A O 1
ATOM 787 N N . ASN A 1 98 ? 22.253 3.999 -11.772 1.00 95.50 98 ASN A N 1
ATOM 788 C CA . ASN A 1 98 ? 21.587 4.862 -10.785 1.00 95.50 98 ASN A CA 1
ATOM 789 C C . ASN A 1 98 ? 21.269 4.170 -9.441 1.00 95.50 98 ASN A C 1
ATOM 791 O O . ASN A 1 98 ? 20.422 4.651 -8.682 1.00 95.50 98 ASN A O 1
ATOM 795 N N . TRP A 1 99 ? 21.979 3.088 -9.098 1.00 96.19 99 TRP A N 1
ATOM 796 C CA . TRP A 1 99 ? 21.875 2.425 -7.787 1.00 96.19 99 TRP A CA 1
ATOM 797 C C . TRP A 1 99 ? 22.042 3.399 -6.612 1.00 96.19 99 TRP A C 1
ATOM 799 O O . TRP A 1 99 ? 21.216 3.407 -5.697 1.00 96.19 99 TRP A O 1
ATOM 809 N N . GLU A 1 100 ? 23.045 4.281 -6.674 1.00 96.50 100 GLU A N 1
ATOM 810 C CA . GLU A 1 100 ? 23.317 5.272 -5.622 1.00 96.50 100 GLU A CA 1
ATOM 811 C C . GLU A 1 100 ? 22.123 6.206 -5.369 1.00 96.50 100 GLU A C 1
ATOM 813 O O . GLU A 1 100 ? 21.868 6.610 -4.234 1.00 96.50 100 GLU A O 1
ATOM 818 N N . MET A 1 101 ? 21.346 6.527 -6.410 1.00 95.75 101 MET A N 1
ATOM 819 C CA . MET A 1 101 ? 20.155 7.368 -6.286 1.00 95.75 101 MET A CA 1
ATOM 820 C C . MET A 1 101 ? 19.060 6.671 -5.473 1.00 95.75 101 MET A C 1
ATOM 822 O O . MET A 1 101 ? 18.467 7.295 -4.589 1.00 95.75 101 MET A O 1
ATOM 826 N N . MET A 1 102 ? 18.816 5.381 -5.729 1.00 96.38 102 MET A N 1
ATOM 827 C CA . MET A 1 102 ? 17.835 4.605 -4.967 1.00 96.38 102 MET A CA 1
ATOM 828 C C . MET A 1 102 ? 18.282 4.419 -3.512 1.00 96.38 102 MET A C 1
ATOM 830 O O . MET A 1 102 ? 17.480 4.603 -2.597 1.00 96.38 102 MET A O 1
ATOM 834 N N . GLU A 1 103 ? 19.561 4.122 -3.275 1.00 96.69 103 GLU A N 1
ATOM 835 C CA . GLU A 1 103 ? 20.107 3.996 -1.919 1.00 96.69 103 GLU A CA 1
ATOM 836 C C . GLU A 1 103 ? 19.995 5.309 -1.134 1.00 96.69 103 GLU A C 1
ATOM 838 O O . GLU A 1 103 ? 19.526 5.312 0.009 1.00 96.69 103 GLU A O 1
ATOM 843 N N . ALA A 1 104 ? 20.348 6.437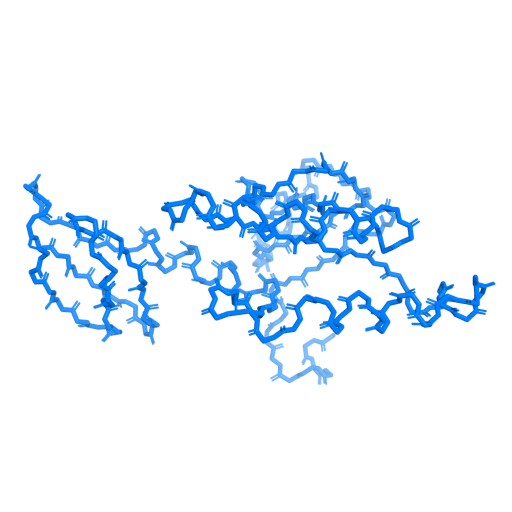 -1.758 1.00 96.94 104 ALA A N 1
ATOM 844 C CA . ALA A 1 104 ? 20.210 7.761 -1.161 1.00 96.94 104 ALA A CA 1
ATOM 845 C C . ALA A 1 104 ? 18.743 8.095 -0.849 1.00 96.94 104 ALA A C 1
ATOM 847 O O . ALA A 1 104 ? 18.440 8.620 0.228 1.00 96.94 104 ALA A O 1
ATOM 848 N N . PHE A 1 105 ? 17.819 7.754 -1.753 1.00 96.81 105 PHE A N 1
ATOM 849 C CA . PHE A 1 105 ? 16.389 7.907 -1.510 1.00 96.81 105 PHE A CA 1
ATOM 850 C C . PHE A 1 105 ? 15.937 7.072 -0.307 1.00 96.81 105 PHE A C 1
ATOM 852 O O . PHE A 1 105 ? 15.358 7.628 0.628 1.00 96.81 105 PHE A O 1
ATOM 859 N N . CYS A 1 106 ? 16.249 5.774 -0.271 1.00 96.38 106 CYS A N 1
ATOM 860 C CA . CYS A 1 106 ? 15.904 4.899 0.848 1.00 96.38 106 CYS A CA 1
ATOM 861 C C . CYS A 1 106 ? 16.474 5.413 2.177 1.00 96.38 106 CYS A C 1
ATOM 863 O O . CYS A 1 106 ? 15.746 5.453 3.167 1.00 96.38 106 CYS A O 1
ATOM 865 N N . ALA A 1 107 ? 17.729 5.871 2.199 1.00 96.81 107 ALA A N 1
ATOM 866 C CA . ALA A 1 107 ? 18.347 6.461 3.384 1.00 96.81 107 ALA A CA 1
ATOM 867 C C . ALA A 1 107 ? 17.612 7.728 3.853 1.00 96.81 107 ALA A C 1
ATOM 869 O O . ALA A 1 107 ? 17.385 7.896 5.050 1.00 96.81 107 ALA A O 1
ATOM 870 N N . SER A 1 108 ? 17.189 8.589 2.919 1.00 95.25 108 SER A N 1
ATOM 871 C CA . SER A 1 108 ? 16.421 9.804 3.230 1.00 95.25 108 SER A CA 1
ATOM 872 C C . SER A 1 108 ? 15.009 9.515 3.752 1.00 95.25 108 SER A C 1
ATOM 874 O O . SER A 1 108 ? 14.458 10.301 4.523 1.00 95.25 108 SER A O 1
ATOM 876 N N . MET A 1 109 ? 14.431 8.384 3.341 1.00 95.31 109 MET A N 1
ATOM 877 C CA . MET A 1 109 ? 13.096 7.957 3.743 1.00 95.31 109 MET A CA 1
ATOM 878 C C . MET A 1 109 ? 13.094 7.140 5.030 1.00 95.31 109 MET A C 1
ATOM 880 O O . MET A 1 109 ? 12.029 6.998 5.621 1.00 95.31 109 MET A O 1
ATOM 884 N N . ALA A 1 110 ? 14.227 6.566 5.440 1.00 94.44 110 ALA A N 1
ATOM 885 C CA . ALA A 1 110 ? 14.325 5.616 6.543 1.00 94.44 110 ALA A CA 1
ATOM 886 C C . ALA A 1 110 ? 14.105 6.255 7.925 1.00 94.44 110 ALA A C 1
ATOM 888 O O . ALA A 1 110 ? 14.385 7.430 8.149 1.00 94.44 110 ALA A O 1
ATOM 889 N N . ASN A 1 111 ? 13.668 5.432 8.884 1.00 89.56 111 ASN A N 1
ATOM 890 C CA . ASN A 1 111 ? 13.538 5.771 10.307 1.00 89.56 111 ASN A CA 1
ATOM 891 C C . ASN A 1 111 ? 12.639 6.978 10.615 1.00 89.56 111 ASN A C 1
ATOM 893 O O . ASN A 1 111 ? 12.765 7.588 11.679 1.00 89.56 111 ASN A O 1
ATOM 897 N N . HIS A 1 112 ? 11.714 7.321 9.719 1.00 87.62 112 HIS A N 1
ATOM 898 C CA . HIS A 1 112 ? 10.751 8.370 10.006 1.00 87.62 112 HIS A CA 1
ATOM 899 C C . HIS A 1 112 ? 9.689 7.823 10.981 1.00 87.62 112 HIS A C 1
ATOM 901 O O . HIS A 1 112 ? 8.979 6.877 10.636 1.00 87.62 112 HIS A O 1
ATOM 907 N N . PRO A 1 113 ? 9.526 8.395 12.191 1.00 84.44 113 PRO A N 1
ATOM 908 C CA . PRO A 1 113 ? 8.749 7.785 13.283 1.00 84.44 113 PRO A CA 1
ATOM 909 C C . PRO A 1 113 ? 7.247 7.663 12.996 1.00 84.44 113 PRO A C 1
ATOM 911 O O . PRO A 1 113 ? 6.522 6.997 13.729 1.00 84.44 113 PRO A O 1
ATOM 914 N N . ARG A 1 114 ? 6.771 8.333 11.945 1.00 82.44 114 ARG A N 1
ATOM 915 C CA . ARG A 1 114 ? 5.366 8.349 11.522 1.00 82.44 114 ARG A CA 1
ATOM 916 C C . ARG A 1 114 ? 5.121 7.592 10.218 1.00 82.44 114 ARG A C 1
ATOM 918 O O . ARG A 1 114 ? 4.006 7.625 9.709 1.00 82.44 114 ARG A O 1
ATOM 925 N N . THR A 1 115 ? 6.153 6.959 9.664 1.00 90.69 115 THR A N 1
ATOM 926 C CA . THR A 1 115 ? 6.072 6.250 8.388 1.00 90.69 115 THR A CA 1
ATOM 927 C C . THR A 1 115 ? 5.997 4.756 8.641 1.00 90.69 115 THR A C 1
ATOM 929 O O . THR A 1 115 ? 6.876 4.168 9.268 1.00 90.69 115 THR A O 1
ATOM 932 N N . TRP A 1 116 ? 4.944 4.137 8.120 1.00 94.44 116 TRP A N 1
ATOM 933 C CA . TRP A 1 116 ? 4.834 2.690 8.058 1.00 94.44 116 TRP A CA 1
ATOM 934 C C . TRP A 1 116 ? 5.364 2.203 6.707 1.00 94.44 116 TRP A C 1
ATOM 936 O O . TRP A 1 116 ? 4.831 2.564 5.658 1.00 94.44 116 TRP A O 1
ATOM 946 N N . TYR A 1 117 ? 6.429 1.402 6.734 1.00 96.06 117 TYR A N 1
ATOM 947 C CA . TYR A 1 117 ? 6.958 0.728 5.549 1.00 96.06 117 TYR A CA 1
ATOM 948 C C . TYR A 1 117 ? 6.219 -0.595 5.391 1.00 96.06 117 TYR A C 1
ATOM 950 O O . TYR A 1 117 ? 6.363 -1.487 6.225 1.00 96.06 117 TYR A O 1
ATOM 958 N N . ALA A 1 118 ? 5.413 -0.689 4.340 1.00 96.88 118 ALA A N 1
ATOM 959 C CA . ALA A 1 118 ? 4.488 -1.788 4.127 1.00 96.88 118 ALA A CA 1
ATOM 960 C C . ALA A 1 118 ? 4.597 -2.323 2.702 1.00 96.88 118 ALA A C 1
ATOM 962 O O . ALA A 1 118 ? 4.882 -1.596 1.747 1.00 96.88 118 ALA A O 1
ATOM 963 N N . THR A 1 119 ? 4.318 -3.607 2.555 1.00 97.12 119 THR A N 1
ATOM 964 C CA . THR A 1 119 ? 3.989 -4.214 1.273 1.00 97.12 119 THR A CA 1
ATOM 965 C C . THR A 1 119 ? 2.608 -3.745 0.807 1.00 97.12 119 THR A C 1
ATOM 967 O O . THR A 1 119 ? 1.758 -3.332 1.596 1.00 97.12 119 THR A O 1
ATOM 970 N N . ASN A 1 120 ? 2.346 -3.849 -0.497 1.00 97.69 120 ASN A N 1
ATOM 971 C CA . ASN A 1 120 ? 1.043 -3.470 -1.048 1.00 97.69 120 ASN A CA 1
ATOM 972 C C . ASN A 1 120 ? -0.112 -4.259 -0.408 1.00 97.69 120 ASN A C 1
ATOM 974 O O . ASN A 1 120 ? -1.161 -3.678 -0.159 1.00 97.69 120 ASN A O 1
ATOM 978 N N . ILE A 1 121 ? 0.073 -5.557 -0.124 1.00 97.75 121 ILE A N 1
ATOM 979 C CA . ILE A 1 121 ? -0.996 -6.371 0.470 1.00 97.75 121 ILE A CA 1
ATOM 980 C C . ILE A 1 121 ? -1.282 -5.973 1.919 1.00 97.75 121 ILE A C 1
ATOM 982 O O . ILE A 1 121 ? -2.443 -5.913 2.298 1.00 97.75 121 ILE A O 1
ATOM 986 N N . GLU A 1 122 ? -0.261 -5.602 2.697 1.00 97.75 122 GLU A N 1
ATOM 987 C CA . GLU A 1 122 ? -0.458 -5.103 4.062 1.00 97.75 122 GLU A CA 1
ATOM 988 C C . GLU A 1 122 ? -1.290 -3.818 4.079 1.00 97.75 122 GLU A C 1
ATOM 990 O O . GLU A 1 122 ? -2.146 -3.658 4.944 1.00 97.75 122 GLU A O 1
ATOM 995 N N . ILE A 1 123 ? -1.095 -2.924 3.103 1.00 98.00 123 ILE A N 1
ATOM 996 C CA . ILE A 1 123 ? -1.916 -1.712 2.967 1.00 98.00 123 ILE A CA 1
ATOM 997 C C . ILE A 1 123 ? -3.377 -2.087 2.691 1.00 98.00 123 ILE A C 1
ATOM 999 O O . ILE A 1 123 ? -4.271 -1.541 3.332 1.00 98.00 123 ILE A O 1
ATOM 1003 N N . ILE A 1 124 ? -3.632 -3.025 1.774 1.00 98.19 124 ILE A N 1
ATOM 1004 C CA . ILE A 1 124 ? -4.996 -3.484 1.464 1.00 98.19 124 ILE A CA 1
ATOM 1005 C C . ILE A 1 124 ? -5.656 -4.125 2.685 1.00 98.19 124 ILE A C 1
ATOM 1007 O O . ILE A 1 124 ? -6.779 -3.757 3.035 1.00 98.19 124 ILE A O 1
ATOM 1011 N N . ASP A 1 125 ? -4.940 -5.013 3.372 1.00 97.88 125 ASP A N 1
ATOM 1012 C CA . ASP A 1 125 ? -5.420 -5.679 4.582 1.00 97.88 125 ASP A CA 1
ATOM 1013 C C . ASP A 1 125 ? -5.722 -4.666 5.696 1.00 97.88 125 ASP A C 1
ATOM 1015 O O . ASP A 1 125 ? -6.755 -4.762 6.366 1.00 97.88 125 ASP A O 1
ATOM 1019 N N . TYR A 1 126 ? -4.881 -3.640 5.853 1.00 97.81 126 TYR A N 1
ATOM 1020 C CA . TYR A 1 126 ? -5.097 -2.582 6.837 1.00 97.81 126 TYR A CA 1
ATOM 1021 C C . TYR A 1 126 ? -6.310 -1.709 6.500 1.00 97.81 126 TYR A C 1
ATOM 1023 O O . TYR A 1 126 ? -7.102 -1.398 7.389 1.00 97.81 126 TYR A O 1
ATOM 1031 N N . LEU A 1 127 ? -6.508 -1.342 5.228 1.00 97.00 127 LEU A N 1
ATOM 1032 C CA . LEU A 1 127 ? -7.682 -0.571 4.796 1.00 97.00 127 LEU A CA 1
ATOM 1033 C C . LEU A 1 127 ? -8.981 -1.363 4.986 1.00 97.00 127 LEU A C 1
ATOM 1035 O O . LEU A 1 127 ? -9.967 -0.818 5.486 1.00 97.00 127 LEU A O 1
ATOM 1039 N N . ALA A 1 128 ? -8.977 -2.657 4.654 1.00 97.12 128 ALA A N 1
ATOM 1040 C CA . ALA A 1 128 ? -10.109 -3.543 4.915 1.00 97.12 128 ALA A CA 1
ATOM 1041 C C . ALA A 1 128 ? -10.391 -3.661 6.421 1.00 97.12 128 ALA A C 1
ATOM 1043 O O . ALA A 1 128 ? -11.542 -3.592 6.859 1.00 97.12 128 ALA A O 1
ATOM 1044 N N . THR A 1 129 ? -9.334 -3.768 7.227 1.00 98.00 129 THR A N 1
ATOM 1045 C CA . THR A 1 129 ? -9.434 -3.823 8.684 1.00 98.00 129 THR A CA 1
ATOM 1046 C C . THR A 1 129 ? -10.021 -2.532 9.260 1.00 98.00 129 THR A C 1
ATOM 1048 O O . THR A 1 129 ? -10.963 -2.584 10.053 1.00 98.00 129 THR A O 1
ATOM 1051 N N . GLN A 1 130 ? -9.538 -1.373 8.816 1.00 96.44 130 GLN A N 1
ATOM 1052 C CA . GLN A 1 130 ? -10.053 -0.063 9.212 1.00 96.44 130 GLN A CA 1
ATOM 1053 C C . GLN A 1 130 ? -11.536 0.097 8.849 1.00 96.44 130 GLN A C 1
ATOM 1055 O O . GLN A 1 130 ? -12.325 0.558 9.672 1.00 96.44 130 GLN A O 1
ATOM 1060 N N . ALA A 1 131 ? -11.938 -0.337 7.651 1.00 96.25 131 ALA A N 1
ATOM 1061 C CA . ALA A 1 131 ? -13.333 -0.305 7.209 1.00 96.25 131 ALA A CA 1
ATOM 1062 C C . ALA A 1 131 ? -14.249 -1.256 8.006 1.00 96.25 131 ALA A C 1
ATOM 1064 O O . ALA A 1 131 ? -15.463 -1.064 8.031 1.00 96.25 131 ALA A O 1
ATOM 1065 N N . SER A 1 132 ? -13.684 -2.274 8.664 1.00 97.69 132 SER A N 1
ATOM 1066 C CA . SER A 1 132 ? -14.435 -3.247 9.469 1.00 97.69 132 SER A CA 1
ATOM 1067 C C . SER A 1 132 ? -14.747 -2.782 10.898 1.00 97.69 132 SER A C 1
ATOM 1069 O O . SER A 1 132 ? -15.513 -3.454 11.599 1.00 97.69 132 SER A O 1
ATOM 1071 N N . LEU A 1 133 ? -14.169 -1.654 11.336 1.00 98.06 133 LEU A N 1
ATOM 1072 C CA . LEU A 1 133 ? -14.422 -1.076 12.655 1.00 98.06 133 LEU A CA 1
ATOM 1073 C C . LEU A 1 133 ? -15.913 -0.783 12.857 1.00 98.06 133 LEU A C 1
ATOM 1075 O O . LEU A 1 133 ? -16.620 -0.343 11.950 1.00 98.06 133 LEU A O 1
ATOM 1079 N N . ARG A 1 134 ? -16.397 -1.007 14.080 1.00 98.31 134 ARG A N 1
ATOM 1080 C CA . ARG A 1 134 ? -17.805 -0.812 14.444 1.00 98.31 134 ARG A CA 1
ATOM 1081 C C . ARG A 1 134 ? -17.913 0.243 15.530 1.00 98.31 134 ARG A C 1
ATOM 1083 O O . ARG A 1 134 ? -17.419 0.028 16.632 1.00 98.31 134 ARG A O 1
ATOM 1090 N N . PHE A 1 135 ? -18.577 1.351 15.223 1.00 97.94 135 PHE A N 1
ATOM 1091 C CA . PHE A 1 135 ? -18.748 2.476 16.142 1.00 97.94 135 PHE A CA 1
ATOM 1092 C C . PHE A 1 135 ? -20.140 2.475 16.783 1.00 97.94 135 PHE A C 1
ATOM 1094 O O . PHE A 1 135 ? -21.118 2.050 16.160 1.00 97.94 135 PHE A O 1
ATOM 1101 N N . SER A 1 136 ? -20.239 2.967 18.020 1.00 97.81 136 SER A N 1
ATOM 1102 C CA . SER A 1 136 ? -21.521 3.385 18.597 1.00 97.81 136 SER A CA 1
ATOM 1103 C C . SER A 1 136 ? -22.096 4.580 17.826 1.00 97.81 136 SER A C 1
ATOM 1105 O O . SER A 1 136 ? -21.380 5.286 17.118 1.00 97.81 136 SER A O 1
ATOM 1107 N N . VAL A 1 137 ? -23.404 4.823 17.957 1.00 97.06 137 VAL A N 1
ATOM 1108 C CA . VAL A 1 137 ? -24.106 5.900 17.223 1.00 97.06 137 VAL A CA 1
ATOM 1109 C C . VAL A 1 137 ? -23.534 7.287 17.529 1.00 97.06 137 VAL A C 1
ATOM 1111 O O . VAL A 1 137 ? -23.510 8.152 16.661 1.00 97.06 137 VAL A O 1
ATOM 1114 N N . ASP A 1 138 ? -23.084 7.495 18.761 1.00 95.94 138 ASP A N 1
ATOM 1115 C CA . ASP A 1 138 ? -22.465 8.728 19.248 1.00 95.94 138 ASP A CA 1
ATOM 1116 C C . ASP A 1 138 ? -20.934 8.753 19.075 1.00 95.94 138 ASP A C 1
ATOM 1118 O O . ASP A 1 138 ? -20.295 9.701 19.521 1.00 95.94 138 ASP A O 1
ATOM 1122 N N . CYS A 1 139 ? -20.347 7.727 18.447 1.00 94.44 139 CYS A N 1
ATOM 1123 C CA . CYS A 1 139 ? -18.907 7.555 18.235 1.00 94.44 139 CYS A CA 1
ATOM 1124 C C . CYS A 1 139 ? -18.045 7.525 19.513 1.00 94.44 139 CYS A C 1
ATOM 1126 O O . CYS A 1 139 ? -16.831 7.684 19.419 1.00 94.44 139 CYS A O 1
ATOM 1128 N N . SER A 1 140 ? -18.631 7.284 20.690 1.00 95.19 140 SER A N 1
ATOM 1129 C CA . SER A 1 140 ? -17.893 7.183 21.960 1.00 95.19 140 SER A CA 1
ATOM 1130 C C . SER A 1 140 ? -17.258 5.808 22.203 1.00 95.19 140 SER A C 1
ATOM 1132 O O . SER A 1 140 ? -16.415 5.652 23.085 1.00 95.19 140 SER A O 1
ATOM 1134 N N . ILE A 1 141 ? -17.661 4.785 21.444 1.00 96.69 141 ILE A N 1
ATOM 1135 C CA . ILE A 1 141 ? -17.152 3.416 21.552 1.00 96.69 141 ILE A CA 1
ATOM 1136 C C . ILE A 1 141 ? -16.807 2.902 20.161 1.00 96.69 141 ILE A C 1
ATOM 1138 O O . ILE A 1 141 ? -17.590 3.055 19.220 1.00 96.69 141 ILE A O 1
ATOM 1142 N N . VAL A 1 142 ? -15.676 2.211 20.051 1.00 98.06 142 VAL A N 1
ATOM 1143 C CA . VAL A 1 142 ? -15.288 1.475 18.848 1.00 98.06 142 VAL A CA 1
ATOM 1144 C C . VAL A 1 142 ? -14.916 0.038 19.190 1.00 98.06 142 VAL A C 1
ATOM 1146 O O . VAL A 1 142 ? -14.197 -0.229 20.151 1.00 98.06 142 VAL A O 1
ATOM 1149 N N . HIS A 1 143 ? -15.407 -0.898 18.385 1.00 98.44 143 HIS A N 1
ATOM 1150 C CA . HIS A 1 143 ? -15.020 -2.301 18.411 1.00 98.44 143 HIS A CA 1
ATOM 1151 C C . HIS A 1 143 ? -14.239 -2.653 17.143 1.00 98.44 143 HIS A C 1
ATOM 1153 O O . HIS A 1 143 ? -14.710 -2.404 16.029 1.00 98.44 143 HIS A O 1
ATOM 1159 N N . ASN A 1 144 ? -13.069 -3.266 17.321 1.00 98.44 144 ASN A N 1
ATOM 1160 C CA . ASN A 1 144 ? -12.272 -3.847 16.251 1.00 98.44 144 ASN A CA 1
ATOM 1161 C C . ASN A 1 144 ? -12.509 -5.367 16.198 1.00 98.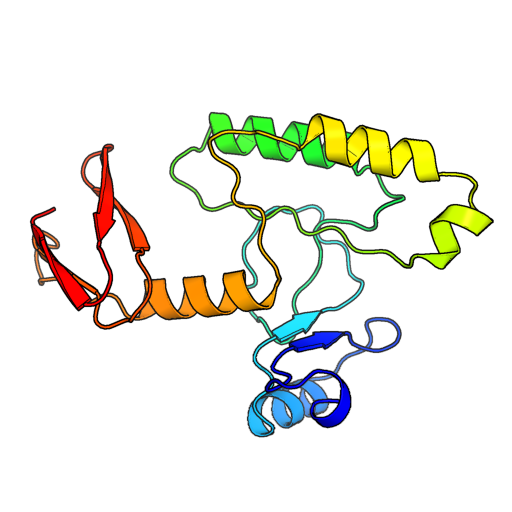44 144 ASN A C 1
ATOM 1163 O O . ASN A 1 144 ? -11.999 -6.088 17.055 1.00 98.44 144 ASN A O 1
ATOM 1167 N N . PRO A 1 145 ? -13.260 -5.880 15.206 1.00 98.25 145 PRO A N 1
ATOM 1168 C CA . PRO A 1 145 ? -13.541 -7.310 15.096 1.00 98.25 145 PRO A CA 1
ATOM 1169 C C . PRO A 1 145 ? -12.399 -8.111 14.448 1.00 98.25 145 PRO A C 1
ATOM 1171 O O . PRO A 1 145 ? -12.516 -9.328 14.308 1.00 98.25 145 PRO A O 1
ATOM 1174 N N . SER A 1 146 ? -11.335 -7.450 13.990 1.00 97.88 146 SER A N 1
ATOM 1175 C CA . SER A 1 146 ? -10.248 -8.077 13.240 1.00 97.88 146 SER A CA 1
ATOM 1176 C C . SER A 1 146 ? -9.134 -8.625 14.142 1.00 97.88 146 SER A C 1
ATOM 1178 O O . SER A 1 146 ? -9.099 -8.386 15.350 1.00 97.88 146 SER A O 1
ATOM 1180 N N . ALA A 1 147 ? -8.182 -9.326 13.521 1.00 96.81 147 ALA A N 1
ATOM 1181 C CA . ALA A 1 147 ? -6.968 -9.825 14.163 1.00 96.81 147 ALA A CA 1
ATOM 1182 C C . ALA A 1 147 ? -5.774 -8.844 14.096 1.00 96.81 147 ALA A C 1
ATOM 1184 O O . ALA A 1 147 ? -4.677 -9.202 14.519 1.00 96.81 147 ALA A O 1
ATOM 1185 N N . GLN A 1 148 ? -5.966 -7.627 13.574 1.00 97.44 148 GLN A N 1
ATOM 1186 C CA . GLN A 1 148 ? -4.923 -6.607 13.424 1.00 97.44 148 GLN A CA 1
ATOM 1187 C C . GLN A 1 148 ? -5.318 -5.334 14.183 1.00 97.44 148 GLN A C 1
ATOM 1189 O O . GLN A 1 148 ? -6.481 -4.940 14.180 1.00 97.44 148 GLN A O 1
ATOM 1194 N N . SER A 1 149 ? -4.364 -4.677 14.846 1.00 97.38 149 SER A N 1
ATOM 1195 C CA . SER A 1 149 ? -4.610 -3.377 15.485 1.00 97.38 149 SER A CA 1
ATOM 1196 C C . SER A 1 149 ? -4.889 -2.287 14.445 1.00 97.38 149 SER A C 1
ATOM 1198 O O . SER A 1 149 ? -4.283 -2.271 13.373 1.00 97.38 149 SER A O 1
ATOM 1200 N N . VAL A 1 150 ? -5.774 -1.349 14.784 1.00 96.88 150 VAL A N 1
ATOM 1201 C CA . VAL A 1 150 ? -6.031 -0.142 13.984 1.00 96.88 150 VAL A CA 1
ATOM 1202 C C . VAL A 1 150 ? -5.729 1.085 14.818 1.00 96.88 150 VAL A C 1
ATOM 1204 O O . VAL A 1 150 ? -6.124 1.162 15.978 1.00 96.88 150 VAL A O 1
ATOM 1207 N N . TRP A 1 151 ? -5.078 2.067 14.209 1.00 93.44 151 TRP A N 1
ATOM 1208 C CA . TRP A 1 151 ? -4.845 3.368 14.817 1.00 93.44 151 TRP A CA 1
ATOM 1209 C C . TRP A 1 151 ? -5.819 4.391 14.253 1.00 93.44 151 TRP A C 1
ATOM 1211 O O . TRP A 1 151 ? -5.994 4.500 13.037 1.00 93.44 151 TRP A O 1
ATOM 1221 N N . LEU A 1 152 ? -6.435 5.157 15.146 1.00 91.75 152 LEU A N 1
ATOM 1222 C CA . LEU A 1 152 ? -7.324 6.262 14.811 1.00 91.75 152 LEU A CA 1
ATOM 1223 C C . LEU A 1 152 ? -6.981 7.497 15.641 1.00 91.75 152 LEU A C 1
ATOM 1225 O O . LEU A 1 152 ? -6.248 7.420 16.626 1.00 91.75 152 LEU A O 1
ATOM 1229 N N . THR A 1 153 ? -7.510 8.647 15.234 1.00 89.50 153 THR A N 1
ATOM 1230 C CA . THR A 1 153 ? -7.426 9.880 16.018 1.00 89.50 153 THR A CA 1
ATOM 1231 C C . THR A 1 153 ? -8.803 10.213 16.579 1.00 89.50 153 THR A C 1
ATOM 1233 O O . THR A 1 153 ? -9.711 10.511 15.805 1.00 89.50 153 THR A O 1
ATOM 1236 N N . ALA A 1 154 ? -8.940 10.185 17.903 1.00 88.94 154 ALA A N 1
ATOM 1237 C CA . ALA A 1 154 ? -10.121 10.634 18.640 1.00 88.94 154 ALA A CA 1
ATOM 1238 C C . ALA A 1 154 ? -9.723 11.847 19.490 1.00 88.94 154 ALA A C 1
ATOM 1240 O O . ALA A 1 154 ? -8.678 11.828 20.135 1.00 88.94 154 ALA A O 1
ATOM 1241 N N . ASP A 1 155 ? -10.471 12.950 19.394 1.00 86.56 155 ASP A N 1
ATOM 1242 C CA . ASP A 1 155 ? -10.190 14.208 20.111 1.00 86.56 155 ASP A CA 1
ATOM 1243 C C . ASP A 1 155 ? -8.728 14.701 20.016 1.00 86.56 155 ASP A C 1
ATOM 1245 O O . ASP A 1 155 ? -8.146 15.260 20.947 1.00 86.56 155 ASP A O 1
ATOM 1249 N N . GLY A 1 156 ? -8.110 14.495 18.848 1.00 85.25 156 GLY A N 1
ATOM 1250 C CA . GLY A 1 156 ? -6.722 14.886 18.576 1.00 85.25 156 GLY A CA 1
ATOM 1251 C C . GLY A 1 156 ? -5.659 13.969 19.194 1.00 85.25 156 GLY A C 1
ATOM 1252 O O . GLY A 1 156 ? -4.472 14.234 19.016 1.00 85.25 156 GLY A O 1
ATOM 1253 N N . GLN A 1 157 ? -6.056 12.895 19.878 1.00 86.69 157 GLN A N 1
ATOM 1254 C CA . GLN A 1 157 ? -5.164 11.880 20.432 1.00 86.69 157 GLN A CA 1
ATOM 1255 C C . GLN A 1 157 ? -5.115 10.650 19.526 1.00 86.69 157 GLN A C 1
ATOM 1257 O O . GLN A 1 157 ? -6.135 10.181 19.022 1.00 86.69 157 GLN A O 1
ATOM 1262 N N . LEU A 1 158 ? -3.908 10.128 19.310 1.00 88.44 158 LEU A N 1
ATOM 1263 C CA . LEU A 1 158 ? -3.710 8.861 18.616 1.00 88.44 158 LEU A CA 1
ATOM 1264 C C . LEU A 1 158 ? -4.077 7.717 19.563 1.00 88.44 158 LEU A C 1
ATOM 1266 O O . LEU A 1 158 ? -3.483 7.593 20.633 1.00 88.44 158 LEU A O 1
ATOM 1270 N N . GLN A 1 159 ? -5.010 6.869 19.147 1.00 91.88 159 GLN A N 1
ATOM 1271 C CA . GLN A 1 159 ? -5.470 5.732 19.928 1.00 91.88 159 GLN A CA 1
ATOM 1272 C C . GLN A 1 159 ? -5.349 4.446 19.119 1.00 91.88 159 GLN A C 1
ATOM 1274 O O . GLN A 1 159 ? -5.764 4.374 17.960 1.00 91.88 159 GLN A O 1
ATOM 1279 N N . GLU A 1 160 ? -4.769 3.429 19.749 1.00 95.38 160 GLU A N 1
ATOM 1280 C CA . GLU A 1 160 ? -4.775 2.066 19.235 1.00 95.38 160 GLU A CA 1
ATOM 1281 C C . GLU A 1 160 ? -6.079 1.372 19.643 1.00 95.38 160 GLU A C 1
ATOM 1283 O O . GLU A 1 160 ? -6.445 1.335 20.819 1.00 95.38 160 GLU A O 1
ATOM 1288 N N . VAL A 1 161 ? -6.756 0.773 18.668 1.00 97.81 161 VAL A N 1
ATOM 1289 C CA . VAL A 1 161 ? -7.837 -0.188 18.877 1.00 97.81 161 VAL A CA 1
ATOM 1290 C C . VAL A 1 161 ? -7.269 -1.571 18.583 1.00 97.81 161 VAL A C 1
ATOM 1292 O O . VAL A 1 161 ? -7.223 -2.013 17.429 1.00 97.81 161 VAL A O 1
ATOM 1295 N N . ALA A 1 162 ? -6.790 -2.242 19.630 1.00 98.19 162 ALA A N 1
ATOM 1296 C CA . ALA A 1 162 ? -6.143 -3.543 19.514 1.00 98.19 162 ALA A CA 1
ATOM 1297 C C . ALA A 1 162 ? -7.059 -4.590 18.857 1.00 98.19 162 ALA A C 1
ATOM 1299 O O . ALA A 1 162 ? -8.291 -4.490 18.920 1.00 98.19 162 ALA A O 1
ATOM 1300 N N . ALA A 1 163 ? -6.456 -5.615 18.257 1.00 98.12 163 ALA A N 1
ATOM 1301 C CA . ALA A 1 163 ? -7.169 -6.745 17.666 1.00 98.12 163 ALA A CA 1
ATOM 1302 C C . ALA A 1 163 ? -8.228 -7.338 18.621 1.00 98.12 163 ALA A C 1
ATOM 1304 O O . ALA A 1 163 ? -7.950 -7.596 19.793 1.00 98.12 163 ALA A O 1
ATOM 1305 N N . GLY A 1 164 ? -9.450 -7.543 18.123 1.00 98.06 164 GLY A N 1
ATOM 1306 C CA . GLY A 1 164 ? -10.572 -8.113 18.880 1.00 98.06 164 GLY A CA 1
ATOM 1307 C C . GLY A 1 164 ? -11.106 -7.256 20.035 1.00 98.06 164 GLY A C 1
ATOM 1308 O O . GLY A 1 164 ? -11.983 -7.715 20.769 1.00 98.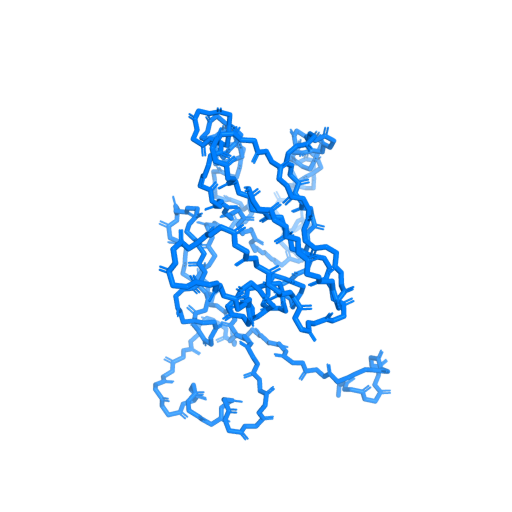06 164 GLY A O 1
ATOM 1309 N N . SER A 1 165 ? -10.587 -6.042 20.241 1.00 98.25 165 SER A N 1
ATOM 1310 C CA . SER A 1 165 ? -10.910 -5.223 21.411 1.00 98.25 165 SER A CA 1
ATOM 1311 C C . SER A 1 165 ? -12.081 -4.267 21.178 1.00 98.25 165 SER A C 1
ATOM 1313 O O . SER A 1 165 ? -12.473 -3.969 20.047 1.00 98.25 165 SER A O 1
ATOM 1315 N N . THR A 1 166 ? -12.644 -3.779 22.280 1.00 98.19 166 THR A N 1
ATOM 1316 C CA . THR A 1 166 ? -13.585 -2.658 22.300 1.00 98.19 166 THR A CA 1
ATOM 1317 C C . THR A 1 166 ? -13.027 -1.601 23.233 1.00 98.19 166 THR A C 1
ATOM 1319 O O . THR A 1 166 ? -12.685 -1.919 24.373 1.00 98.19 166 THR A O 1
ATOM 1322 N N . VAL A 1 167 ? -12.941 -0.360 22.764 1.00 96.81 167 VAL A N 1
ATOM 1323 C CA . VAL A 1 167 ? -12.405 0.764 23.537 1.00 96.81 167 VAL A CA 1
ATOM 1324 C C . VAL A 1 167 ? -13.396 1.921 23.541 1.00 96.81 167 VAL A C 1
ATOM 1326 O O . VAL A 1 167 ? -14.148 2.109 22.583 1.00 96.81 167 VAL A O 1
ATOM 1329 N N . SER A 1 168 ? -13.387 2.688 24.627 1.00 95.06 168 SER A N 1
ATOM 1330 C CA . SER A 1 168 ? -13.989 4.020 24.651 1.00 95.06 168 SER A CA 1
ATOM 1331 C C . SER A 1 168 ? -12.998 5.025 24.075 1.00 95.06 168 SER A C 1
ATOM 1333 O O . SER A 1 168 ? -11.798 4.929 24.359 1.00 95.06 168 SER A O 1
ATOM 1335 N N . LEU A 1 169 ? -13.513 5.917 23.236 1.00 90.31 169 LEU A N 1
ATOM 1336 C CA . LEU A 1 169 ? -12.776 6.982 22.561 1.00 90.31 169 LEU A CA 1
ATOM 1337 C C . LEU A 1 169 ? -12.802 8.280 23.367 1.00 90.31 169 LEU A C 1
ATOM 1339 O O . LEU A 1 169 ? -13.792 8.483 24.109 1.00 90.31 169 LEU A O 1
#

Secondary structure (DSSP, 8-state):
-HHHHSS---EEE-GGG---HHHHHHHHHTT--EEE-S---------SSGGGBPPSEETTSSHHHHHHHHHHHHHHTTTS-----EE--HHHHHHTT-HHHHHHHHHHHTT-TT-----HHHHHHHHHHHHT-EE-TTSSEEE--SSS-EEEEETTEEEEE-TT-EEE-

Foldseek 3Di:
DCVVVVDDDQEEEDVQQDDDPVRLVVSVVVRRLAYEGAAAPCFFDDDPRRPYDYAPHELPPCLQVSLVVQVVCCVVVVQDRGHHGYDDDPVVCVVVVCPVSVVVSCVSNPPDVSDDDDDSVVSSVLVVQVVQWDADPVRQKIFRAAQAWHWHADPNDIDIRHHRHMDGD

Sequence (169 aa):
LESLAGYPVRGMSYPYGTTSNAVVEQLGALGMEYSRTTKATRSFDLPEEPLRWHPTCHHNHDIATLGQEFHARADRYGNRQLLLYVWGHSYEFDNDDNWEMMEAFCASMANHPRTWYATNIEIIDYLATQASLRFSVDCSIVHNPSAQSVWLTADGQLQEVAAGSTVSL

Radius of gyration: 18.29 Å; chains: 1; bounding box: 48×42×44 Å